Protein AF-B7PRQ4-F1 (afdb_monomer)

Structure (mmCIF, N/CA/C/O backbone):
data_AF-B7PRQ4-F1
#
_entry.id   AF-B7PRQ4-F1
#
loop_
_atom_site.group_PDB
_atom_site.id
_atom_site.type_symbol
_atom_site.label_atom_id
_atom_site.label_alt_id
_atom_site.label_comp_id
_atom_site.label_asym_id
_atom_site.label_entity_id
_atom_site.label_seq_id
_atom_site.pdbx_PDB_ins_code
_atom_site.Cartn_x
_atom_site.Cartn_y
_atom_site.Cartn_z
_atom_site.occupancy
_atom_site.B_iso_or_equiv
_atom_site.auth_seq_id
_atom_site.auth_comp_id
_atom_site.auth_asym_id
_atom_site.auth_atom_id
_atom_site.pdbx_PDB_model_num
ATOM 1 N N . ARG A 1 1 ? -7.315 -16.763 36.469 1.00 52.59 1 ARG A N 1
ATOM 2 C CA . ARG A 1 1 ? -8.317 -15.933 35.752 1.00 52.59 1 ARG A CA 1
ATOM 3 C C . ARG A 1 1 ? -8.966 -15.025 36.787 1.00 52.59 1 ARG A C 1
ATOM 5 O O . ARG A 1 1 ? -9.400 -15.557 37.797 1.00 52.59 1 ARG A O 1
ATOM 12 N N . LYS A 1 2 ? -8.950 -13.700 36.615 1.00 59.62 2 LYS A N 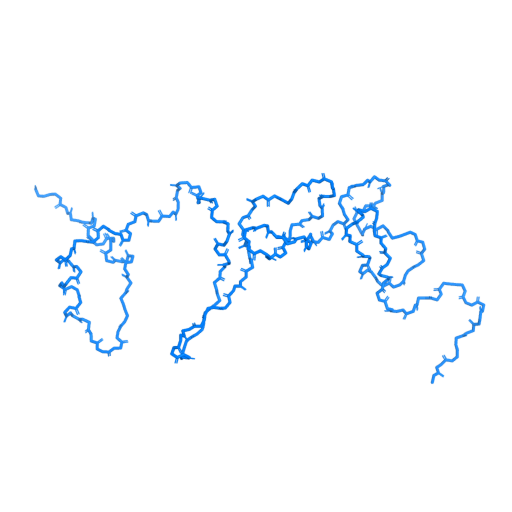1
ATOM 13 C CA . LYS A 1 2 ? -9.621 -12.782 37.551 1.00 59.62 2 LYS A CA 1
ATOM 14 C C . LYS A 1 2 ? -11.077 -12.633 37.098 1.00 59.62 2 LYS A C 1
ATOM 16 O O . LYS A 1 2 ? -11.303 -12.356 35.925 1.00 59.62 2 LYS A O 1
ATOM 21 N N . ALA A 1 3 ? -12.028 -12.918 37.984 1.00 62.91 3 ALA A N 1
ATOM 22 C CA . ALA A 1 3 ? -13.455 -12.815 37.696 1.00 62.91 3 ALA A CA 1
ATOM 23 C C . ALA A 1 3 ? -13.838 -11.334 37.602 1.00 62.91 3 ALA A C 1
ATOM 25 O O . ALA A 1 3 ? -13.663 -10.590 38.566 1.00 62.91 3 ALA A O 1
ATOM 26 N N . VAL A 1 4 ? -14.297 -10.904 36.429 1.00 71.00 4 VAL A N 1
ATOM 27 C CA . VAL A 1 4 ? -14.805 -9.546 36.227 1.00 71.00 4 VAL A CA 1
ATOM 28 C C . VAL A 1 4 ? -16.300 -9.545 36.574 1.00 71.00 4 VAL A C 1
ATOM 30 O O . VAL A 1 4 ? -17.020 -10.396 36.048 1.00 71.00 4 VAL A O 1
ATOM 33 N N . PRO A 1 5 ? -16.780 -8.644 37.450 1.00 72.50 5 PRO A N 1
ATOM 34 C CA . PRO A 1 5 ? -18.193 -8.564 37.812 1.00 72.50 5 PRO A CA 1
ATOM 35 C C . PRO A 1 5 ? -19.084 -8.203 36.615 1.00 72.50 5 PRO A C 1
ATOM 37 O O . PRO A 1 5 ? -18.747 -7.326 35.824 1.00 72.50 5 PRO A O 1
ATOM 40 N N . CYS A 1 6 ? -20.252 -8.841 36.518 1.00 64.94 6 CYS A N 1
ATOM 41 C CA . CYS A 1 6 ? -21.174 -8.730 35.380 1.00 64.94 6 CYS A CA 1
ATOM 42 C C . CYS A 1 6 ? -21.809 -7.337 35.201 1.00 64.94 6 CYS A C 1
ATOM 44 O O . CYS A 1 6 ? -22.332 -7.043 34.135 1.00 64.94 6 CYS A O 1
ATOM 46 N N . PHE A 1 7 ? -21.787 -6.498 36.240 1.00 69.75 7 PHE A N 1
ATOM 47 C CA . PHE A 1 7 ? -22.408 -5.167 36.262 1.00 69.75 7 PHE A CA 1
ATOM 48 C C . PHE A 1 7 ? -21.453 -4.038 35.851 1.00 69.75 7 PHE A C 1
ATOM 50 O O . PHE A 1 7 ? -21.822 -2.868 35.912 1.00 69.75 7 PHE A O 1
ATOM 57 N N . LEU A 1 8 ? -20.208 -4.362 35.484 1.00 67.56 8 LEU A N 1
ATOM 58 C CA . LEU A 1 8 ? -19.237 -3.352 35.087 1.00 67.56 8 LEU A CA 1
ATOM 59 C C . LEU A 1 8 ? -19.540 -2.882 33.658 1.00 67.56 8 LEU A C 1
ATOM 61 O O . LEU A 1 8 ? -19.071 -3.459 32.673 1.00 67.56 8 LEU A O 1
ATOM 65 N N . GLU A 1 9 ? -20.351 -1.834 33.550 1.00 64.94 9 GLU A N 1
ATOM 66 C CA . GLU A 1 9 ? -20.584 -1.147 32.288 1.00 64.94 9 GLU A CA 1
ATOM 67 C C . GLU A 1 9 ? -19.276 -0.499 31.831 1.00 64.94 9 GLU A C 1
ATOM 69 O O . GLU A 1 9 ? -18.655 0.292 32.540 1.00 64.94 9 GLU A O 1
ATOM 74 N N . GLY A 1 10 ? -18.822 -0.883 30.641 1.00 63.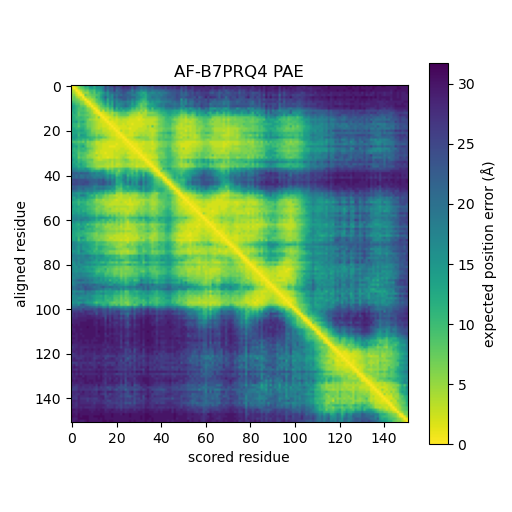03 10 GLY A N 1
ATOM 75 C CA . GLY A 1 10 ? -17.625 -0.309 30.046 1.00 63.03 10 GLY A CA 1
ATOM 76 C C . GLY A 1 10 ? -16.339 -1.118 30.145 1.00 63.03 10 GLY A C 1
ATOM 77 O O . GLY A 1 10 ? -15.244 -0.559 30.080 1.00 63.03 10 GLY A O 1
ATOM 78 N N . LEU A 1 11 ? -16.449 -2.441 30.251 1.00 67.50 11 LEU A N 1
ATOM 79 C CA . LEU A 1 11 ? -15.289 -3.320 30.211 1.00 67.50 11 LEU A CA 1
ATOM 80 C C . LEU A 1 11 ? -14.577 -3.263 28.844 1.00 67.50 11 LEU A C 1
ATOM 82 O O . LEU A 1 11 ? -15.025 -3.847 27.858 1.00 67.50 11 LEU A O 1
ATOM 86 N N . SER A 1 12 ? -13.424 -2.595 28.793 1.00 72.00 12 SER A N 1
ATOM 87 C CA . SER 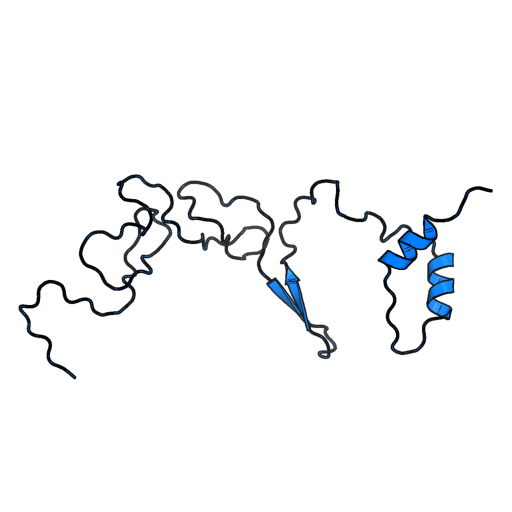A 1 12 ? -12.487 -2.734 27.678 1.00 72.00 12 SER A CA 1
ATOM 88 C C . SER A 1 12 ? -11.782 -4.084 27.785 1.00 72.00 12 SER A C 1
ATOM 90 O O . SER A 1 12 ? -11.142 -4.380 28.792 1.00 72.00 12 SER A O 1
ATOM 92 N N . CYS A 1 13 ? -11.853 -4.904 26.735 1.00 79.81 13 CYS A N 1
ATOM 93 C CA . CYS A 1 13 ? -11.124 -6.172 26.685 1.00 79.81 13 CYS A CA 1
ATOM 94 C C . CYS A 1 13 ? -9.599 -5.991 26.531 1.00 79.81 13 CYS A C 1
ATOM 96 O O . CYS A 1 13 ? -8.875 -6.981 26.475 1.00 79.81 13 CYS A O 1
ATOM 98 N N . GLY A 1 14 ? -9.106 -4.747 26.425 1.00 80.50 14 GLY A N 1
ATOM 99 C CA . GLY A 1 14 ? -7.690 -4.415 26.233 1.00 80.50 14 GLY A CA 1
ATOM 100 C C . GLY A 1 14 ? -7.131 -4.765 24.847 1.00 80.50 14 GLY A C 1
ATOM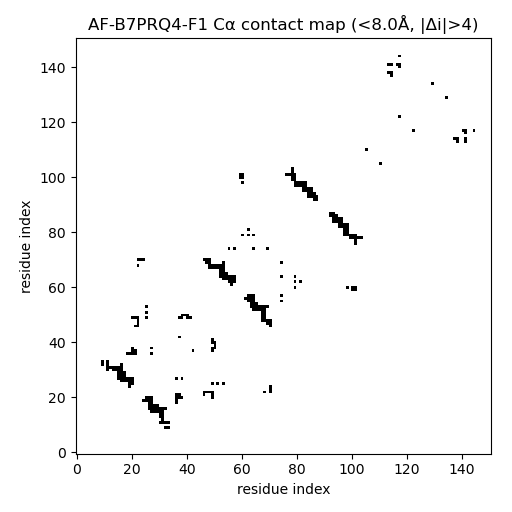 101 O O . GLY A 1 14 ? -6.022 -4.357 24.516 1.00 80.50 14 GLY A O 1
ATOM 102 N N . LEU A 1 15 ? -7.893 -5.485 24.019 1.00 84.75 15 LEU A N 1
ATOM 103 C CA . LEU A 1 15 ? -7.531 -5.834 22.646 1.00 84.75 15 LEU A CA 1
ATOM 104 C C . LEU A 1 15 ? -7.805 -4.669 21.686 1.00 84.75 15 LEU A C 1
ATOM 106 O O . LEU A 1 15 ? -8.554 -3.745 22.002 1.00 84.75 15 LEU A O 1
ATOM 110 N N . SER A 1 16 ? -7.229 -4.727 20.483 1.00 87.25 16 SER A N 1
ATOM 111 C CA . SER A 1 16 ? -7.563 -3.804 19.394 1.00 87.25 16 SER A CA 1
ATOM 112 C C . SER A 1 16 ? -9.045 -3.906 19.029 1.00 87.25 16 SER A C 1
ATOM 114 O O . SER A 1 16 ? -9.566 -5.010 18.879 1.00 87.25 16 SER A O 1
ATOM 116 N N . CYS A 1 17 ? -9.698 -2.771 18.811 1.00 88.19 17 CYS A N 1
ATOM 117 C CA . CYS A 1 17 ? -11.128 -2.691 18.556 1.00 88.19 17 CYS A CA 1
ATOM 118 C C . CYS A 1 17 ? -11.569 -3.375 17.245 1.00 88.19 17 CYS A C 1
ATOM 120 O O . CYS A 1 17 ? -12.608 -4.024 17.216 1.00 88.19 17 CYS A O 1
ATOM 122 N N . GLN A 1 18 ? -10.806 -3.218 16.160 1.00 87.31 18 GLN A N 1
ATOM 123 C CA . GLN A 1 18 ? -11.022 -3.801 14.823 1.00 87.31 18 GLN A CA 1
ATOM 124 C C . GLN A 1 18 ? -12.375 -3.537 14.135 1.00 87.31 18 GLN A C 1
ATOM 126 O O . GLN A 1 18 ? -12.568 -3.991 13.008 1.00 87.31 18 GLN A O 1
ATOM 131 N N . ARG A 1 19 ? -13.283 -2.763 14.742 1.00 87.06 19 ARG A N 1
ATOM 132 C CA . ARG A 1 19 ? -14.523 -2.301 14.098 1.00 87.06 19 ARG A CA 1
ATOM 133 C C . ARG A 1 19 ? -14.217 -1.490 12.837 1.00 87.06 19 ARG A C 1
ATOM 135 O O . ARG A 1 19 ? -13.228 -0.758 12.793 1.00 87.06 19 ARG A O 1
ATOM 142 N N . GLU A 1 20 ? -15.058 -1.618 11.819 1.00 85.19 20 GLU A N 1
ATOM 143 C CA . GLU A 1 20 ? -14.903 -0.884 10.561 1.00 85.19 20 GLU A CA 1
ATOM 144 C C . GLU A 1 20 ? -15.066 0.622 10.787 1.00 85.19 20 GLU A C 1
ATOM 146 O O . GLU A 1 20 ? -15.980 1.078 11.475 1.00 85.19 20 GLU A O 1
ATOM 151 N N . LEU A 1 21 ? -14.134 1.401 10.239 1.00 85.06 21 LEU A N 1
ATOM 152 C CA . LEU A 1 21 ? -14.166 2.858 10.313 1.00 85.06 21 LEU A CA 1
ATOM 153 C C . LEU A 1 21 ? -15.116 3.424 9.248 1.00 85.06 21 LEU A C 1
ATOM 155 O O . LEU A 1 21 ? -15.278 2.813 8.190 1.00 85.06 21 LEU A O 1
ATOM 159 N N . PRO A 1 22 ? -15.650 4.645 9.440 1.00 79.81 22 PRO A N 1
ATOM 160 C CA . PRO A 1 22 ? -16.578 5.278 8.491 1.00 79.81 22 PRO A CA 1
ATOM 161 C C . PRO A 1 22 ? -15.998 5.499 7.081 1.00 79.81 22 PRO A C 1
ATOM 163 O O . PRO A 1 22 ? -16.737 5.782 6.142 1.00 79.81 22 PRO A O 1
ATOM 166 N N . CYS A 1 23 ? -14.681 5.351 6.905 1.00 79.50 23 CYS A N 1
ATOM 167 C CA . CYS A 1 23 ? -14.026 5.365 5.598 1.00 79.50 23 CYS A CA 1
ATOM 168 C C . CYS A 1 23 ? -14.284 4.109 4.738 1.00 79.50 23 CYS A C 1
ATOM 170 O O . CYS A 1 23 ? -13.965 4.130 3.552 1.00 79.50 23 CYS A O 1
ATOM 172 N N . GLY A 1 24 ? -14.803 3.014 5.313 1.00 80.25 24 GLY A N 1
ATOM 173 C CA . GLY A 1 24 ? -15.137 1.766 4.607 1.00 80.25 24 GLY A CA 1
ATOM 174 C C . GLY A 1 24 ? -13.947 0.922 4.128 1.00 80.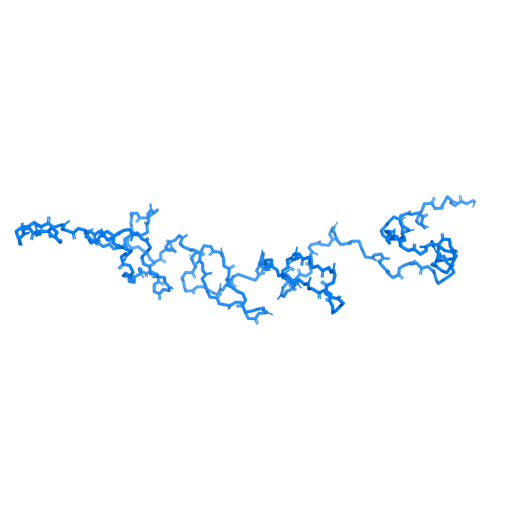25 24 GLY A C 1
ATOM 175 O O . GLY A 1 24 ? -14.153 -0.131 3.539 1.00 80.25 24 GLY A O 1
ATOM 176 N N . GLN A 1 25 ? -12.707 1.367 4.360 1.00 81.56 25 GLN A N 1
ATOM 177 C CA . GLN A 1 25 ? -11.485 0.683 3.900 1.00 81.56 25 GLN A CA 1
ATOM 178 C C . GLN A 1 25 ? -10.519 0.313 5.034 1.00 81.56 25 GLN A C 1
ATOM 180 O O . GLN A 1 25 ? -9.570 -0.436 4.820 1.00 81.56 25 GLN A O 1
ATOM 185 N N . HIS A 1 26 ? -10.745 0.823 6.247 1.00 86.38 26 HIS A N 1
ATOM 186 C CA . HIS A 1 26 ? -9.854 0.615 7.386 1.00 86.38 26 HIS A CA 1
ATOM 187 C C . HIS A 1 26 ? -10.616 0.138 8.619 1.00 86.38 26 HIS A C 1
ATOM 189 O O . HIS A 1 26 ? -11.799 0.425 8.804 1.00 86.38 26 HIS A O 1
ATOM 195 N N . ARG A 1 27 ? -9.895 -0.559 9.497 1.00 88.88 27 ARG A N 1
ATOM 196 C CA . ARG A 1 27 ? -10.393 -1.052 10.784 1.00 88.88 27 ARG A CA 1
ATOM 197 C C . ARG A 1 27 ? -9.808 -0.243 11.930 1.00 88.88 27 ARG A C 1
ATOM 199 O O . ARG A 1 27 ? -8.666 0.204 11.861 1.00 88.88 27 ARG A O 1
ATOM 206 N N . CYS A 1 28 ? -10.570 -0.059 12.998 1.00 86.56 28 CYS A N 1
ATOM 207 C CA . CYS A 1 28 ? -10.138 0.671 14.179 1.00 86.56 28 CYS A CA 1
ATOM 208 C C . CYS A 1 28 ? -8.949 -0.034 14.852 1.00 86.56 28 CYS A C 1
ATOM 210 O O . CYS A 1 28 ? -9.065 -1.173 15.302 1.00 86.56 28 CYS A O 1
ATOM 212 N N . GLN A 1 29 ? -7.808 0.654 14.934 1.00 87.38 29 GLN A N 1
ATOM 213 C CA . GLN A 1 29 ? -6.593 0.159 15.597 1.00 87.38 29 GLN A CA 1
ATOM 214 C C . GLN A 1 29 ? -6.476 0.631 17.057 1.00 87.38 29 GLN A C 1
ATOM 216 O O . GLN A 1 29 ? -5.497 0.314 17.725 1.00 87.38 29 GLN A O 1
ATOM 221 N N . GLN A 1 30 ? -7.455 1.395 17.560 1.00 84.69 30 GLN A N 1
ATOM 222 C CA . GLN A 1 30 ? -7.497 1.808 18.965 1.00 84.69 30 GLN A CA 1
ATOM 223 C C . GLN A 1 30 ? -7.745 0.599 19.873 1.00 84.69 30 GLN A C 1
ATOM 225 O O . GLN A 1 30 ? -8.288 -0.422 19.436 1.00 84.69 30 GLN A O 1
ATOM 230 N N . THR A 1 31 ? -7.384 0.725 21.148 1.00 84.88 31 THR A N 1
ATOM 231 C CA . THR A 1 31 ? -7.817 -0.218 22.183 1.00 84.88 31 THR A CA 1
ATOM 232 C C . THR A 1 31 ? -9.340 -0.273 22.242 1.00 84.88 31 THR A C 1
ATOM 234 O O . THR A 1 31 ? -10.031 0.676 21.868 1.00 84.88 31 THR A O 1
ATOM 237 N N . CYS A 1 32 ? -9.881 -1.414 22.668 1.00 85.69 32 CYS A N 1
ATOM 238 C CA . CYS A 1 32 ? -11.315 -1.603 22.811 1.00 85.69 32 CYS A CA 1
ATOM 239 C C . CYS A 1 32 ? -11.899 -0.448 23.627 1.00 85.69 32 CYS A C 1
ATOM 241 O O . CYS A 1 32 ? -11.469 -0.182 24.749 1.00 85.69 32 CYS A O 1
ATOM 243 N N . HIS A 1 33 ? -12.859 0.248 23.040 1.00 83.12 33 HIS A N 1
ATOM 244 C CA . HIS A 1 33 ? -13.418 1.465 23.594 1.00 83.12 33 HIS A CA 1
ATOM 245 C C . HIS A 1 33 ? -14.929 1.450 23.417 1.00 83.12 33 HIS A C 1
ATOM 247 O O . HIS A 1 33 ? -15.472 0.799 22.519 1.00 83.12 33 HIS A O 1
ATOM 253 N N . LEU A 1 34 ? -15.603 2.199 24.275 1.00 78.06 34 LEU A N 1
ATOM 254 C CA . LEU A 1 34 ? -17.038 2.416 24.195 1.00 78.06 34 LEU A CA 1
ATOM 255 C C . LEU A 1 34 ? -17.312 3.586 23.250 1.00 78.06 34 LEU A C 1
ATOM 257 O O . LEU A 1 34 ? -16.453 4.444 23.045 1.00 78.06 34 LEU A O 1
ATOM 261 N N . GLY A 1 35 ? -18.494 3.602 22.643 1.00 79.06 35 GLY A N 1
ATOM 262 C CA . GLY A 1 35 ? -18.861 4.617 21.656 1.00 79.06 35 GLY A CA 1
ATOM 263 C C . GLY A 1 35 ? -18.381 4.315 20.226 1.00 79.06 35 GLY A C 1
ATOM 264 O O . GLY A 1 35 ? -17.816 3.242 19.963 1.00 79.06 35 GLY A O 1
ATOM 265 N N . PRO A 1 36 ? -18.672 5.224 19.277 1.00 79.00 36 PRO A N 1
ATOM 266 C CA . PRO A 1 36 ? -18.354 5.061 17.861 1.00 79.00 36 PRO A CA 1
ATOM 267 C C . PRO A 1 36 ? -16.846 5.132 17.606 1.00 79.00 36 PRO A C 1
ATOM 269 O O . PRO A 1 36 ? -16.131 5.891 18.255 1.00 79.00 36 PRO A O 1
ATOM 272 N N . CYS A 1 37 ? -16.351 4.350 16.641 1.00 80.69 37 CYS A N 1
ATOM 273 C CA . CYS A 1 37 ? -14.965 4.444 16.181 1.00 80.69 37 CYS A CA 1
ATOM 274 C C . CYS A 1 37 ? -14.775 5.711 15.349 1.00 80.69 37 CYS A C 1
ATOM 276 O O . CYS A 1 37 ? -14.921 5.687 14.126 1.00 80.69 37 CYS A O 1
ATOM 278 N N . THR A 1 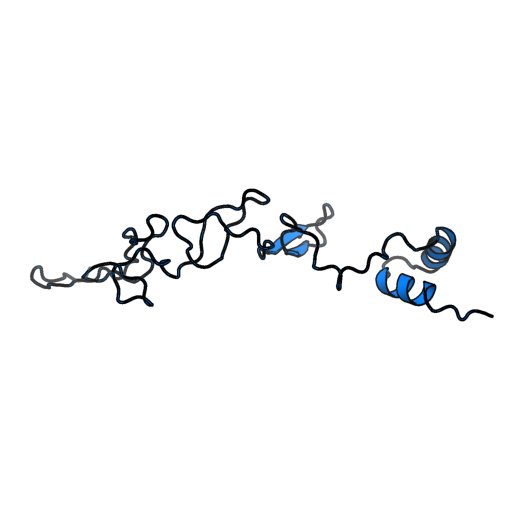38 ? -14.451 6.815 16.009 1.00 70.81 38 THR A N 1
ATOM 279 C CA . THR A 1 38 ? -13.953 8.013 15.340 1.00 70.81 38 THR A CA 1
ATOM 280 C C . THR A 1 38 ? -12.438 7.887 15.161 1.00 70.81 38 THR A C 1
ATOM 282 O O . THR A 1 38 ? -11.742 7.347 16.027 1.00 70.81 38 THR A O 1
ATOM 285 N N . PRO A 1 39 ? -11.878 8.310 14.019 1.00 66.38 39 PRO A N 1
ATOM 286 C CA . PRO A 1 39 ? -10.434 8.450 13.917 1.00 66.38 39 PRO A CA 1
ATOM 287 C C . PRO A 1 39 ? -9.984 9.512 14.929 1.00 66.38 39 PRO A C 1
ATOM 289 O O . PRO A 1 39 ? -10.636 10.543 15.064 1.00 66.38 39 PRO A O 1
ATOM 292 N N . ALA A 1 40 ? -8.855 9.287 15.608 1.00 56.38 40 ALA A N 1
ATOM 293 C CA . ALA A 1 40 ? -8.349 10.132 16.701 1.00 56.38 40 ALA A CA 1
ATOM 294 C C . ALA A 1 40 ? -8.100 11.618 16.336 1.00 56.38 40 ALA A C 1
ATOM 296 O O . ALA A 1 40 ? -7.686 12.397 17.186 1.00 56.38 40 ALA A O 1
ATOM 297 N N . GLN A 1 41 ? -8.331 12.017 15.080 1.00 52.59 41 GLN A N 1
ATOM 298 C CA . GLN A 1 41 ? -8.182 13.384 14.580 1.00 52.59 41 GLN A CA 1
ATOM 299 C C . GLN A 1 41 ? -9.481 14.007 14.032 1.00 52.59 41 GLN A C 1
ATOM 301 O O . GLN A 1 41 ? -9.402 15.089 13.454 1.00 52.59 41 GLN A O 1
ATOM 306 N N . GLN A 1 42 ? -10.660 13.376 14.149 1.00 50.78 42 GLN A N 1
ATOM 307 C CA . GLN A 1 42 ? -11.907 13.987 13.655 1.00 50.78 42 GLN A CA 1
ATOM 308 C C . GLN A 1 42 ? -13.083 13.803 14.615 1.00 50.78 42 GLN A C 1
ATOM 310 O O . GLN A 1 42 ? -13.682 12.732 14.712 1.00 50.78 42 GLN A O 1
ATOM 315 N N . GLU A 1 43 ? -13.454 14.910 15.253 1.00 46.16 43 GLU A N 1
ATOM 316 C CA . GLU A 1 43 ? -14.794 15.151 15.777 1.00 46.16 43 GLU A CA 1
ATOM 317 C C . GLU A 1 43 ? -15.645 15.726 14.635 1.00 46.16 43 GLU A C 1
ATOM 319 O O . GLU A 1 43 ? -15.607 16.921 14.360 1.00 46.16 43 GLU A O 1
ATOM 324 N N . GLY A 1 44 ? -16.342 14.880 13.878 1.00 44.28 44 GLY A N 1
ATOM 325 C CA . GLY A 1 44 ? -17.214 15.359 12.799 1.00 44.28 44 GLY A CA 1
ATOM 326 C C . GLY A 1 44 ? -17.541 14.276 11.783 1.00 44.28 44 GLY A C 1
ATOM 327 O O . GLY A 1 44 ? -16.658 13.791 11.081 1.00 44.28 44 GLY A O 1
ATOM 328 N N . GLY A 1 45 ? -18.814 13.881 11.726 1.00 47.31 45 GLY A N 1
ATOM 329 C CA . GLY A 1 45 ? -19.358 12.739 10.984 1.00 47.31 45 GLY A CA 1
ATOM 330 C C . GLY A 1 45 ? -19.373 12.846 9.454 1.00 47.31 45 GLY A C 1
ATOM 331 O O . GLY A 1 45 ? -20.349 12.442 8.828 1.00 47.31 45 GLY A O 1
ATOM 332 N N . GLU A 1 46 ? -18.303 13.331 8.833 1.00 53.50 46 GLU A N 1
ATOM 333 C CA . GLU A 1 46 ? -18.124 13.298 7.380 1.00 53.50 46 GLU A CA 1
ATOM 334 C C . GLU A 1 46 ? -17.098 12.231 6.987 1.00 53.50 46 GLU A C 1
ATOM 336 O O . GLU A 1 46 ? -16.183 11.918 7.744 1.00 53.50 46 GLU A O 1
ATOM 341 N N . ARG A 1 47 ? -17.228 11.663 5.779 1.00 57.97 47 ARG A N 1
ATOM 342 C CA . ARG A 1 47 ? -16.336 10.619 5.225 1.00 57.97 47 ARG A CA 1
ATOM 343 C C . ARG A 1 47 ? -14.919 11.133 4.910 1.00 57.97 47 ARG A C 1
ATOM 345 O O . ARG A 1 47 ? -14.323 10.740 3.910 1.00 57.97 47 ARG A O 1
ATOM 352 N N . LYS A 1 48 ? -14.374 12.046 5.709 1.00 62.50 48 LYS A N 1
ATOM 353 C CA . LYS A 1 48 ? -12.972 12.440 5.624 1.00 62.50 48 LYS A CA 1
ATOM 354 C C . LYS A 1 48 ? -12.117 11.258 6.086 1.00 62.50 48 LYS A C 1
ATOM 356 O O . LYS A 1 48 ? -12.525 10.446 6.913 1.00 62.50 48 LYS A O 1
ATOM 361 N N . GLY A 1 49 ? -10.949 11.104 5.470 1.00 70.50 49 GLY A N 1
ATOM 362 C CA . GLY A 1 49 ? -10.062 9.967 5.704 1.00 70.50 49 GLY A CA 1
ATOM 363 C C . GLY A 1 49 ? -9.823 9.694 7.183 1.00 70.50 49 GLY A C 1
ATOM 364 O O . GLY A 1 49 ? -9.658 10.619 7.973 1.00 70.50 49 GLY A O 1
ATOM 365 N N . CYS A 1 50 ? -9.754 8.418 7.561 1.00 80.44 50 CYS A N 1
ATOM 366 C CA . CYS A 1 50 ? -9.623 8.013 8.959 1.00 80.44 50 CYS A CA 1
ATOM 367 C C . CYS A 1 50 ? -8.210 8.218 9.549 1.00 80.44 50 CYS A C 1
ATOM 369 O O . CYS A 1 50 ? -7.880 7.618 10.571 1.00 80.44 50 CYS A O 1
ATOM 371 N N . GLY A 1 51 ? -7.340 8.971 8.868 1.00 77.94 51 GLY A N 1
ATOM 372 C CA . GLY A 1 51 ? -5.943 9.215 9.250 1.00 77.94 51 GLY A CA 1
ATOM 373 C C . GLY A 1 51 ? -5.002 8.008 9.130 1.00 77.94 51 GLY A C 1
ATOM 374 O O . GLY A 1 51 ? -3.788 8.182 9.150 1.00 77.94 51 GLY A O 1
ATOM 375 N N . GLN A 1 52 ? -5.526 6.788 8.966 1.00 85.38 52 GLN A N 1
ATOM 376 C CA . GLN A 1 52 ? -4.701 5.594 8.759 1.00 85.38 52 GLN A CA 1
ATOM 377 C C . GLN A 1 52 ? -4.035 5.607 7.386 1.00 85.38 52 GLN A C 1
ATOM 379 O O . GLN A 1 52 ? -4.547 6.206 6.439 1.00 85.38 52 GLN A O 1
ATOM 384 N N . ARG A 1 53 ? -2.896 4.917 7.282 1.00 88.25 53 ARG A N 1
ATOM 385 C CA . ARG A 1 53 ? -2.203 4.720 6.010 1.00 88.25 53 ARG A CA 1
ATOM 386 C C . ARG A 1 53 ? -2.993 3.752 5.137 1.00 88.25 53 ARG A C 1
ATOM 388 O O . ARG A 1 53 ? -3.298 2.646 5.572 1.00 88.25 53 ARG A O 1
ATOM 395 N N . CYS A 1 54 ? -3.255 4.166 3.906 1.00 88.75 54 CYS A N 1
ATOM 396 C CA . CYS A 1 54 ? -3.904 3.370 2.884 1.00 88.75 54 CYS A CA 1
ATOM 397 C C . CYS A 1 54 ? -3.096 2.095 2.605 1.00 88.75 54 CYS A C 1
ATOM 399 O O . CYS A 1 54 ? -1.920 2.156 2.230 1.00 88.75 54 CYS A O 1
ATOM 401 N N . THR A 1 55 ? -3.731 0.940 2.790 1.00 87.69 55 THR A N 1
ATOM 402 C CA . THR A 1 55 ? -3.142 -0.389 2.559 1.00 87.69 55 THR A CA 1
ATOM 403 C C . THR A 1 55 ? -3.448 -0.947 1.172 1.00 87.69 55 THR A C 1
ATOM 405 O O . THR A 1 55 ? -2.992 -2.042 0.849 1.00 87.69 55 THR A O 1
ATOM 408 N N . THR A 1 56 ? -4.176 -0.200 0.337 1.00 87.50 56 THR A N 1
ATOM 409 C CA . THR A 1 56 ? -4.491 -0.595 -1.038 1.00 87.50 56 THR A CA 1
ATOM 410 C C . THR A 1 56 ? -3.199 -0.841 -1.826 1.00 87.50 56 THR A C 1
ATOM 412 O O . THR A 1 56 ? -2.315 0.029 -1.823 1.00 87.50 56 THR A O 1
ATOM 415 N N . PRO A 1 57 ? -3.059 -2.005 -2.485 1.00 87.38 57 PRO A N 1
ATOM 416 C CA . PRO A 1 57 ? -1.877 -2.324 -3.271 1.00 87.38 57 PRO A CA 1
ATOM 417 C C . PRO A 1 57 ? -1.816 -1.440 -4.520 1.00 87.38 57 PRO A C 1
ATOM 419 O O . PRO A 1 57 ? -2.796 -1.285 -5.248 1.00 87.38 57 PRO A O 1
ATOM 422 N N . ARG A 1 58 ? -0.648 -0.852 -4.781 1.00 86.12 58 ARG A N 1
ATOM 423 C CA . ARG A 1 58 ? -0.393 -0.056 -5.988 1.00 86.12 58 ARG A CA 1
ATOM 424 C C . ARG A 1 58 ? -0.388 -0.963 -7.216 1.00 86.12 58 ARG A C 1
ATOM 426 O O . ARG A 1 58 ? 0.282 -1.991 -7.205 1.00 86.12 58 ARG A O 1
ATOM 433 N N . ALA A 1 59 ? -1.028 -0.540 -8.304 1.00 80.75 59 ALA A N 1
ATOM 434 C CA . ALA A 1 59 ? -1.058 -1.315 -9.547 1.00 80.75 59 ALA A CA 1
ATOM 435 C C . ALA A 1 59 ? 0.343 -1.574 -10.147 1.00 80.75 59 ALA A C 1
ATOM 437 O O . ALA A 1 59 ? 0.559 -2.618 -10.748 1.00 80.75 59 ALA A O 1
ATOM 438 N N . GLY A 1 60 ? 1.303 -0.656 -9.956 1.00 78.94 60 GLY A N 1
ATOM 439 C CA . GLY A 1 60 ? 2.648 -0.772 -10.540 1.00 78.94 60 GLY A CA 1
ATOM 440 C C . GLY A 1 60 ? 3.614 -1.715 -9.811 1.00 78.94 60 GLY A C 1
ATOM 441 O O . GLY A 1 60 ? 4.501 -2.281 -10.438 1.00 78.94 60 GLY A O 1
ATOM 442 N N . CYS A 1 61 ? 3.469 -1.899 -8.494 1.00 84.44 61 CYS A N 1
ATOM 443 C CA . CYS A 1 61 ? 4.421 -2.688 -7.696 1.00 84.44 61 CYS A CA 1
ATOM 444 C C . CYS A 1 61 ? 3.794 -3.608 -6.646 1.00 84.44 61 CYS A C 1
ATOM 446 O O . CYS A 1 61 ? 4.520 -4.296 -5.936 1.00 84.44 61 CYS A O 1
ATOM 448 N N . GLY A 1 62 ? 2.471 -3.589 -6.480 1.00 86.00 62 GLY A N 1
ATOM 449 C CA . GLY A 1 62 ? 1.762 -4.379 -5.471 1.00 86.00 62 GLY A CA 1
ATOM 450 C C . GLY A 1 62 ? 1.994 -3.939 -4.020 1.00 86.00 62 GLY A C 1
ATOM 451 O O . GLY A 1 62 ? 1.338 -4.455 -3.120 1.00 86.00 62 GLY A O 1
ATOM 452 N N . HIS A 1 63 ? 2.882 -2.974 -3.760 1.00 87.69 63 HIS A N 1
ATOM 453 C CA . HIS A 1 63 ? 3.133 -2.474 -2.410 1.00 87.69 63 HIS A CA 1
ATOM 454 C C . HIS A 1 63 ? 1.974 -1.616 -1.885 1.00 87.69 63 HIS A C 1
ATOM 456 O O . HIS A 1 63 ? 1.316 -0.929 -2.676 1.00 87.69 63 HIS A O 1
ATOM 462 N N . PRO A 1 64 ? 1.749 -1.591 -0.557 1.00 88.56 64 PRO A N 1
ATOM 463 C CA . PRO A 1 64 ? 0.727 -0.741 0.043 1.00 88.56 64 PRO A CA 1
ATOM 464 C C . PRO A 1 64 ? 0.994 0.737 -0.269 1.00 88.56 64 PRO A C 1
ATOM 466 O O . PRO A 1 64 ? 2.142 1.190 -0.283 1.00 88.56 64 PRO A O 1
ATOM 469 N N . CYS A 1 65 ? -0.074 1.500 -0.512 1.00 86.75 65 CYS A N 1
ATOM 470 C CA . CYS A 1 65 ? 0.014 2.916 -0.858 1.00 86.75 65 CYS A CA 1
ATOM 471 C C . CYS A 1 65 ? 0.795 3.734 0.189 1.00 86.75 65 CYS A C 1
ATOM 473 O O . CYS A 1 65 ? 1.724 4.460 -0.169 1.00 86.75 65 CYS A O 1
ATOM 475 N N . GLY A 1 66 ? 0.460 3.592 1.473 1.00 85.75 66 GLY A N 1
ATOM 476 C CA . GLY A 1 66 ? 1.163 4.243 2.585 1.00 85.75 66 GLY A CA 1
ATOM 477 C C 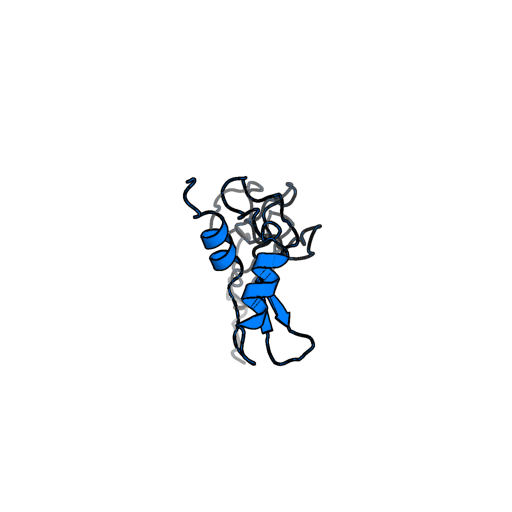. GLY A 1 66 ? 0.803 5.716 2.830 1.00 85.75 66 GLY A C 1
ATOM 478 O O . GLY A 1 66 ? 1.238 6.265 3.848 1.00 85.75 66 GLY A O 1
ATOM 479 N N . GLU A 1 67 ? 0.010 6.324 1.942 1.00 85.69 67 GLU A N 1
ATOM 480 C CA . GLU A 1 67 ? -0.545 7.683 2.051 1.00 85.69 67 GLU A CA 1
ATOM 481 C C . GLU A 1 67 ? -1.733 7.737 3.024 1.00 85.69 67 GLU A C 1
ATOM 483 O O . GLU A 1 67 ? -2.337 6.696 3.296 1.00 85.69 67 GLU A O 1
ATOM 488 N N . PRO A 1 68 ? -2.095 8.913 3.575 1.00 86.44 68 PRO A N 1
ATOM 489 C CA . PRO A 1 68 ? -3.272 9.037 4.429 1.00 86.44 68 PRO A CA 1
ATOM 490 C C . PRO A 1 68 ? -4.537 8.561 3.709 1.00 86.44 68 PRO A C 1
ATOM 492 O O . PRO A 1 68 ? -4.692 8.744 2.503 1.00 86.44 68 PRO A O 1
ATOM 495 N N . CYS A 1 69 ? -5.448 7.950 4.466 1.00 87.25 69 CYS A N 1
ATOM 496 C CA . CYS A 1 69 ? -6.711 7.422 3.967 1.00 87.25 69 CYS A CA 1
ATOM 497 C C . CYS A 1 69 ? -7.420 8.447 3.068 1.00 87.25 69 CYS A C 1
ATOM 499 O O . CYS A 1 69 ? -7.734 9.556 3.495 1.00 87.25 69 CYS A O 1
ATOM 501 N N . HIS A 1 70 ? -7.685 8.049 1.827 1.00 84.62 70 HIS A N 1
ATOM 502 C CA . HIS A 1 70 ? -8.300 8.878 0.794 1.00 84.62 70 HIS A CA 1
ATOM 503 C C . HIS A 1 70 ? -9.580 8.188 0.277 1.00 84.62 70 HIS A C 1
ATOM 505 O O . HIS A 1 70 ? -9.633 7.700 -0.854 1.00 84.62 70 HIS A O 1
ATOM 511 N N . PRO A 1 71 ? -10.623 8.078 1.121 1.00 81.38 71 PRO A N 1
ATOM 512 C CA . PRO A 1 71 ? -11.806 7.288 0.802 1.00 81.38 71 PRO A CA 1
ATOM 513 C C . PRO A 1 71 ? -12.498 7.836 -0.452 1.00 81.38 71 PRO A C 1
ATOM 515 O O . PRO A 1 71 ? -12.727 9.038 -0.576 1.00 81.38 71 PRO A O 1
ATOM 518 N N . GLY A 1 72 ? -12.818 6.948 -1.394 1.00 78.19 72 GLY A N 1
ATOM 519 C CA . GLY A 1 72 ? -13.497 7.299 -2.646 1.00 78.19 72 GLY A CA 1
ATOM 520 C C . GLY A 1 72 ? -12.621 7.952 -3.724 1.00 78.19 72 GLY A C 1
ATOM 521 O O . GLY A 1 72 ? -13.136 8.230 -4.802 1.00 78.19 72 GLY A O 1
ATOM 522 N N . ARG A 1 73 ? -11.322 8.178 -3.479 1.00 80.50 73 ARG A N 1
ATOM 523 C CA . ARG A 1 73 ? -10.358 8.581 -4.517 1.00 80.50 73 ARG A CA 1
ATOM 524 C C . ARG A 1 73 ? -9.378 7.451 -4.809 1.00 80.50 73 ARG A C 1
ATOM 526 O O . ARG A 1 73 ? -9.045 6.668 -3.918 1.00 80.50 73 ARG A O 1
ATOM 533 N N . GLU A 1 74 ? -8.915 7.386 -6.052 1.00 83.12 74 GLU A N 1
ATOM 534 C CA . GLU A 1 74 ? -7.821 6.502 -6.447 1.00 83.12 74 GLU A CA 1
ATOM 535 C C . GLU A 1 74 ? -6.537 6.818 -5.665 1.00 83.12 74 GLU A C 1
ATOM 537 O O . GLU A 1 74 ? -6.327 7.945 -5.205 1.00 83.12 74 GLU A O 1
ATOM 542 N N . CYS A 1 75 ? -5.689 5.804 -5.475 1.00 86.06 75 CYS A N 1
ATOM 543 C CA . CYS A 1 75 ? -4.397 6.003 -4.829 1.00 86.06 75 CYS A CA 1
ATOM 544 C C . CYS A 1 75 ? -3.551 6.978 -5.654 1.00 86.06 75 CYS A C 1
ATOM 546 O O . CYS A 1 75 ? -3.385 6.752 -6.853 1.00 86.06 75 CYS A O 1
ATOM 548 N N . PRO A 1 76 ? -2.962 8.016 -5.033 1.00 82.12 76 PRO A N 1
ATOM 549 C CA . PRO A 1 76 ? -2.121 8.948 -5.759 1.00 82.12 76 PRO A CA 1
ATOM 550 C C . PRO A 1 76 ? -0.924 8.203 -6.350 1.00 82.12 76 PRO A C 1
ATOM 552 O O . PRO A 1 76 ? -0.304 7.352 -5.697 1.00 82.12 76 PRO A O 1
ATOM 555 N N . ALA A 1 77 ? -0.579 8.558 -7.582 1.00 73.81 77 ALA A N 1
ATOM 556 C CA . ALA A 1 77 ? 0.531 7.978 -8.319 1.00 73.81 77 ALA A CA 1
ATOM 557 C C . ALA A 1 77 ? 1.875 8.552 -7.824 1.00 73.81 77 ALA A C 1
ATOM 559 O O . ALA A 1 77 ? 2.632 9.191 -8.541 1.00 73.81 77 ALA A O 1
ATOM 560 N N . THR A 1 78 ? 2.137 8.411 -6.527 1.00 75.56 78 THR A N 1
ATOM 561 C CA . THR A 1 78 ? 3.400 8.784 -5.886 1.00 75.56 78 THR A CA 1
ATOM 562 C C . THR A 1 78 ? 4.426 7.662 -6.025 1.00 75.56 78 THR A C 1
ATOM 564 O O . THR A 1 78 ? 4.062 6.486 -6.116 1.00 75.56 78 THR A O 1
ATOM 567 N N . SER A 1 79 ? 5.717 8.003 -6.019 1.00 77.19 79 SER A N 1
ATOM 568 C CA . SER A 1 79 ? 6.786 7.003 -6.030 1.00 77.19 79 SER A CA 1
ATOM 569 C C . SER A 1 79 ? 6.678 6.077 -4.815 1.00 77.19 79 SER A C 1
ATOM 571 O O . SER A 1 79 ? 6.348 6.488 -3.696 1.00 77.19 79 SER A O 1
ATOM 573 N N . CYS A 1 80 ? 6.916 4.786 -5.038 1.00 85.12 80 CYS A N 1
ATOM 574 C CA . CYS A 1 80 ? 6.831 3.801 -3.973 1.00 85.12 80 CYS A CA 1
ATOM 575 C C . CYS A 1 80 ? 8.021 3.961 -3.014 1.00 85.12 80 CYS A C 1
ATOM 577 O O . CYS A 1 80 ? 9.168 3.756 -3.395 1.00 85.12 80 CYS A O 1
ATOM 579 N N . LYS A 1 81 ? 7.746 4.295 -1.748 1.00 80.06 81 LYS A N 1
ATOM 580 C CA . LYS A 1 81 ? 8.774 4.458 -0.699 1.00 80.06 81 LYS A CA 1
ATOM 581 C C . LYS A 1 81 ? 9.137 3.149 0.014 1.00 80.06 81 LYS A C 1
ATOM 583 O O . LYS A 1 81 ? 9.897 3.166 0.978 1.00 80.06 81 LYS A O 1
ATOM 588 N N . THR A 1 82 ? 8.577 2.022 -0.420 1.00 83.88 82 THR A N 1
ATOM 589 C CA . THR A 1 82 ? 8.863 0.713 0.176 1.00 83.88 82 THR A CA 1
ATOM 590 C C . THR A 1 82 ? 10.282 0.291 -0.175 1.00 83.88 82 THR A C 1
ATOM 592 O O . THR A 1 82 ? 10.642 0.279 -1.348 1.00 83.88 82 THR A O 1
ATOM 595 N N . LEU A 1 83 ? 11.078 -0.062 0.833 1.00 87.50 83 LEU A N 1
ATOM 596 C CA . LEU A 1 83 ? 12.426 -0.588 0.640 1.00 87.50 83 LEU A CA 1
ATOM 597 C C . LEU A 1 83 ? 12.352 -2.083 0.318 1.00 87.50 83 LEU A C 1
ATOM 599 O O . LEU A 1 83 ? 11.802 -2.859 1.099 1.00 87.50 83 LEU A O 1
ATOM 603 N N . VAL A 1 84 ? 12.924 -2.472 -0.814 1.00 87.69 84 VAL A N 1
ATOM 604 C CA . VAL A 1 84 ? 13.101 -3.857 -1.242 1.00 87.69 84 VAL A CA 1
ATOM 605 C C . VAL A 1 84 ? 14.554 -4.269 -1.030 1.00 87.69 84 VAL A C 1
ATOM 607 O O . VAL A 1 84 ? 15.480 -3.516 -1.329 1.00 87.69 84 VAL A O 1
ATOM 610 N N . SER A 1 85 ? 14.757 -5.462 -0.480 1.00 88.38 85 SER A N 1
ATOM 611 C CA . SER A 1 85 ? 16.091 -6.045 -0.342 1.00 88.38 85 SER A CA 1
ATOM 612 C C . SER A 1 85 ? 16.449 -6.756 -1.638 1.00 88.38 85 SER A C 1
ATOM 614 O O . SER A 1 85 ? 15.780 -7.718 -2.011 1.00 88.38 85 SER A O 1
ATOM 616 N N . ILE A 1 86 ? 17.497 -6.298 -2.308 1.00 85.88 86 ILE A N 1
ATOM 617 C CA . ILE A 1 86 ? 18.065 -6.960 -3.478 1.00 85.88 86 ILE A CA 1
ATOM 618 C C . ILE A 1 86 ? 19.317 -7.699 -3.037 1.00 85.88 86 ILE A C 1
ATOM 620 O O . ILE A 1 86 ? 20.233 -7.108 -2.464 1.00 85.88 86 ILE A O 1
ATOM 624 N N . SER A 1 87 ? 19.343 -8.997 -3.300 1.00 86.69 87 SER A N 1
ATOM 625 C CA . SER A 1 87 ? 20.469 -9.869 -2.990 1.00 86.69 87 SER A CA 1
ATOM 626 C C . SER A 1 87 ? 21.184 -10.245 -4.278 1.00 86.69 87 SER A C 1
ATOM 628 O O . SER A 1 87 ? 20.547 -10.517 -5.294 1.00 86.69 87 SER A O 1
ATOM 630 N N . CYS A 1 88 ? 22.515 -10.251 -4.243 1.00 84.12 88 CYS A N 1
ATOM 631 C CA . CYS A 1 88 ? 23.294 -10.841 -5.326 1.00 84.12 88 CYS A CA 1
ATOM 632 C C . CYS A 1 88 ? 23.035 -12.341 -5.365 1.00 84.12 88 CYS A C 1
ATOM 634 O O . CYS A 1 88 ? 22.996 -12.983 -4.317 1.00 84.12 88 CYS A O 1
ATOM 636 N N . ASP A 1 89 ? 22.967 -12.895 -6.568 1.00 84.81 89 ASP A N 1
ATOM 637 C CA . ASP A 1 89 ? 22.901 -14.341 -6.789 1.00 84.81 89 ASP A CA 1
ATOM 638 C C . ASP A 1 89 ? 24.080 -15.082 -6.122 1.00 84.81 89 ASP A C 1
ATOM 640 O O . ASP A 1 89 ? 23.936 -16.162 -5.564 1.00 84.81 89 ASP A O 1
ATOM 644 N N . CYS A 1 90 ? 25.231 -14.408 -6.033 1.00 84.62 90 CYS A N 1
ATOM 645 C CA . CYS A 1 90 ? 26.419 -14.856 -5.313 1.00 84.62 90 CYS A CA 1
ATOM 646 C C . CYS A 1 90 ? 26.272 -14.945 -3.778 1.00 84.62 90 CYS A C 1
ATOM 648 O O . CYS A 1 90 ? 27.214 -15.355 -3.104 1.00 84.62 90 CYS A O 1
ATOM 650 N N . GLY A 1 91 ? 25.163 -14.482 -3.190 1.00 84.38 91 GLY A N 1
ATOM 651 C CA . GLY A 1 91 ? 24.857 -14.560 -1.753 1.00 84.38 91 GLY A CA 1
ATOM 652 C C . GLY A 1 91 ? 25.672 -13.642 -0.829 1.00 84.38 91 GLY A C 1
ATOM 653 O O . GLY A 1 91 ? 25.267 -13.389 0.301 1.00 84.38 91 GLY A O 1
ATOM 654 N N . HIS A 1 92 ? 26.795 -13.093 -1.291 1.00 83.31 92 HIS A N 1
ATOM 655 C CA . HIS A 1 92 ? 27.735 -12.342 -0.444 1.00 83.31 92 HIS A CA 1
ATOM 656 C C . HIS A 1 92 ? 27.401 -10.854 -0.272 1.00 83.31 92 HIS A C 1
ATOM 658 O O . HIS A 1 92 ? 28.092 -10.148 0.459 1.00 83.31 92 HIS A O 1
ATOM 664 N N . ARG A 1 93 ? 26.362 -10.348 -0.943 1.00 82.56 93 ARG A N 1
ATOM 665 C CA . ARG A 1 93 ? 25.888 -8.970 -0.757 1.00 82.56 93 ARG A CA 1
ATOM 666 C C . ARG A 1 93 ? 24.373 -8.909 -0.831 1.00 82.56 93 ARG A C 1
ATOM 668 O O . ARG A 1 93 ? 23.754 -9.596 -1.644 1.00 82.56 93 ARG A O 1
ATOM 675 N N . SER A 1 94 ? 23.795 -8.066 0.008 1.00 88.06 94 SER A N 1
ATOM 676 C CA . SER A 1 94 ? 22.382 -7.714 -0.028 1.00 88.06 94 SER A CA 1
ATOM 677 C C . SER A 1 94 ? 22.238 -6.254 0.373 1.00 88.06 94 SER A C 1
ATOM 679 O O . SER A 1 94 ? 22.844 -5.832 1.355 1.00 88.06 94 SER A O 1
ATOM 681 N N . GLU A 1 95 ? 21.443 -5.494 -0.370 1.00 85.56 95 GLU A N 1
ATOM 682 C CA . GLU A 1 95 ? 21.231 -4.067 -0.131 1.00 85.56 95 GLU A CA 1
ATOM 683 C C . GLU A 1 95 ? 19.741 -3.727 -0.173 1.00 85.56 95 GLU A C 1
ATOM 685 O O . GLU A 1 95 ? 18.965 -4.353 -0.893 1.00 85.56 95 GLU A O 1
ATOM 690 N N . LYS A 1 96 ? 19.326 -2.744 0.631 1.00 85.69 96 LYS A N 1
ATOM 691 C CA . LYS A 1 96 ? 17.940 -2.273 0.689 1.00 85.69 96 LYS A CA 1
ATOM 692 C C . LYS A 1 96 ? 17.802 -1.012 -0.149 1.00 85.69 96 LYS A C 1
ATOM 694 O O . LYS A 1 96 ? 18.286 0.038 0.262 1.00 85.69 96 LYS A O 1
ATOM 699 N N . LEU A 1 97 ? 17.099 -1.104 -1.272 1.00 84.25 97 LEU A N 1
ATOM 700 C CA . LEU A 1 97 ? 16.833 0.026 -2.162 1.00 84.25 97 LEU A CA 1
ATOM 701 C C . LEU A 1 97 ? 15.327 0.316 -2.244 1.00 84.25 97 LEU A C 1
ATOM 703 O O . LEU A 1 97 ? 14.517 -0.581 -2.024 1.00 84.25 97 LEU A O 1
ATOM 707 N N . PRO A 1 98 ? 14.905 1.558 -2.529 1.00 84.62 98 PRO A N 1
ATOM 708 C CA . PRO A 1 98 ? 13.496 1.871 -2.737 1.00 84.62 98 PRO A CA 1
ATOM 709 C C . PRO A 1 98 ? 12.930 1.140 -3.961 1.00 84.62 98 PRO A C 1
ATOM 711 O O . PRO A 1 98 ? 13.609 0.919 -4.961 1.00 84.62 98 PRO A O 1
ATOM 714 N N . CYS A 1 99 ? 11.654 0.782 -3.887 1.00 84.88 99 CYS A N 1
ATOM 715 C CA . CYS A 1 99 ? 10.929 0.114 -4.955 1.00 84.88 99 CYS A CA 1
ATOM 716 C C . CYS A 1 99 ? 10.827 1.012 -6.202 1.00 84.88 99 CYS A C 1
ATOM 718 O O . CYS A 1 99 ? 10.090 1.997 -6.209 1.00 84.88 99 CYS A O 1
ATOM 720 N N . GLY A 1 100 ? 11.475 0.607 -7.298 1.00 73.38 100 GLY A N 1
ATOM 721 C CA . GLY A 1 100 ? 11.455 1.322 -8.584 1.00 73.38 100 GLY A CA 1
ATOM 722 C C . GLY A 1 100 ? 10.127 1.276 -9.356 1.00 73.38 100 GLY A C 1
ATOM 723 O O . GLY A 1 100 ? 10.024 1.855 -10.429 1.00 73.38 100 GLY A O 1
ATOM 724 N N . GLY A 1 101 ? 9.093 0.604 -8.837 1.00 63.06 101 GLY A N 1
ATOM 725 C CA . GLY A 1 101 ? 7.839 0.341 -9.560 1.00 63.06 101 GLY A CA 1
ATOM 726 C C . GLY A 1 101 ? 6.894 1.533 -9.781 1.00 63.06 101 GLY A C 1
ATOM 727 O O . GLY A 1 101 ? 5.741 1.325 -10.147 1.00 63.06 101 GLY A O 1
ATOM 728 N N . TYR A 1 102 ? 7.351 2.768 -9.560 1.00 50.06 102 TYR A N 1
ATOM 729 C CA . TYR A 1 102 ? 6.718 3.958 -10.133 1.00 50.06 102 TYR A CA 1
ATOM 730 C C . TYR A 1 102 ? 7.741 5.092 -10.254 1.00 50.06 102 TYR A C 1
ATOM 732 O O . TYR A 1 102 ? 7.778 6.019 -9.441 1.00 50.06 102 TYR A O 1
ATOM 740 N N . SER A 1 103 ? 8.593 4.995 -11.269 1.00 48.62 103 SER A N 1
ATOM 741 C CA . SER A 1 103 ? 9.254 6.156 -11.854 1.00 48.62 103 SER A CA 1
ATOM 742 C C . SER A 1 103 ? 8.257 6.806 -12.812 1.00 48.62 103 SER A C 1
ATOM 744 O O . SER A 1 103 ? 8.290 6.538 -14.008 1.00 48.62 103 SER A O 1
ATOM 746 N N . GLN A 1 104 ? 7.356 7.666 -12.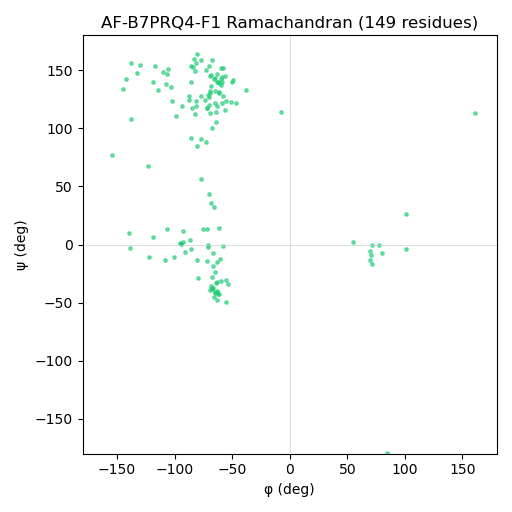328 1.00 50.03 104 GLN A N 1
ATOM 747 C CA . GLN A 1 104 ? 7.166 8.847 -13.162 1.00 50.03 104 GLN A CA 1
ATOM 748 C C . GLN A 1 104 ? 8.461 9.612 -13.028 1.00 50.03 104 GLN A C 1
ATOM 750 O O . GLN A 1 104 ? 8.834 9.973 -11.911 1.00 50.03 104 GLN A O 1
ATOM 755 N N . GLU A 1 105 ? 9.160 9.671 -14.162 1.00 42.34 105 GLU A N 1
ATOM 756 C CA . GLU A 1 105 ? 10.307 10.515 -14.461 1.00 42.34 105 GLU A CA 1
ATOM 757 C C . GLU A 1 105 ? 10.539 11.525 -13.333 1.00 42.34 105 GLU A C 1
ATOM 759 O O . GLU A 1 105 ? 9.664 12.370 -13.096 1.00 42.34 105 GLU A O 1
ATOM 764 N N . PRO A 1 106 ? 11.655 11.435 -12.584 1.00 41.53 106 PRO A N 1
ATOM 765 C CA . PRO A 1 106 ? 11.968 12.472 -11.617 1.00 41.53 106 PRO A CA 1
ATOM 766 C C . PRO A 1 106 ? 11.861 13.819 -12.331 1.00 41.53 106 PRO A C 1
ATOM 768 O O . PRO A 1 106 ? 12.259 13.934 -13.493 1.00 41.53 106 PRO A O 1
ATOM 771 N N . ALA A 1 107 ? 11.302 14.822 -11.645 1.00 43.78 107 ALA A N 1
ATOM 772 C CA . ALA A 1 107 ? 11.344 16.201 -12.112 1.00 43.78 107 ALA A CA 1
ATOM 773 C C . ALA A 1 107 ? 12.728 16.458 -12.749 1.00 43.78 107 ALA A C 1
ATOM 775 O O . ALA A 1 107 ? 13.729 16.043 -12.152 1.00 43.78 107 ALA A O 1
ATOM 776 N N . PRO A 1 108 ? 12.801 17.065 -13.949 1.00 43.72 108 PRO A N 1
ATOM 777 C CA . PRO A 1 108 ? 13.962 17.033 -14.852 1.00 43.72 108 PRO A CA 1
ATOM 778 C C . PRO A 1 108 ? 15.269 17.649 -14.310 1.00 43.72 108 PRO A C 1
ATOM 780 O O . PRO A 1 108 ? 16.201 17.893 -15.068 1.00 43.72 108 PRO A O 1
ATOM 783 N N . SER A 1 109 ? 15.380 17.914 -13.011 1.00 48.69 109 SER A N 1
ATOM 784 C CA . SER A 1 109 ? 16.513 18.574 -12.380 1.00 48.69 109 SER A CA 1
ATOM 785 C C . SER A 1 109 ? 17.518 17.652 -11.677 1.00 48.69 109 SER A C 1
ATOM 787 O O . SER A 1 109 ? 18.570 18.165 -11.301 1.00 48.69 109 SER A O 1
ATOM 789 N N . GLN A 1 110 ? 17.265 16.346 -11.457 1.00 49.44 110 GLN A N 1
ATOM 790 C CA . GLN A 1 110 ? 18.133 15.562 -10.541 1.00 49.44 110 GLN A CA 1
ATOM 791 C C . GLN A 1 110 ? 18.513 14.117 -10.929 1.00 49.44 110 GLN A C 1
ATOM 793 O O . GLN A 1 110 ? 19.157 13.440 -10.131 1.00 49.44 110 GLN A O 1
ATOM 798 N N . ALA A 1 111 ? 18.237 13.641 -12.146 1.00 43.41 111 ALA A N 1
ATOM 799 C CA . ALA A 1 111 ? 18.898 12.431 -12.652 1.00 43.41 111 ALA A CA 1
ATOM 800 C C . ALA A 1 111 ? 20.140 12.831 -13.471 1.00 43.41 111 ALA A C 1
ATOM 802 O O . ALA A 1 111 ? 19.986 13.524 -14.481 1.00 43.41 111 ALA A O 1
ATOM 803 N N . PRO A 1 112 ? 21.374 12.424 -13.108 1.00 48.09 112 PRO A N 1
ATOM 804 C CA . PRO A 1 112 ? 22.509 12.610 -13.997 1.00 48.09 112 PRO A CA 1
ATOM 805 C C . PRO A 1 112 ? 22.309 11.698 -15.215 1.00 48.09 112 PRO A C 1
ATOM 807 O O . PRO A 1 112 ? 22.582 10.502 -15.171 1.00 48.09 112 PRO A O 1
ATOM 810 N N . GLN A 1 113 ? 21.835 12.275 -16.322 1.00 53.47 113 GLN A N 1
ATOM 811 C CA . GLN A 1 113 ? 21.647 11.649 -17.643 1.00 53.47 113 GLN A CA 1
ATOM 812 C C . GLN A 1 113 ? 22.981 11.233 -18.315 1.00 53.47 113 GLN A C 1
ATOM 814 O O . GLN A 1 113 ? 23.152 11.326 -19.526 1.00 53.47 113 GLN A O 1
ATOM 819 N N . GLY A 1 114 ? 23.983 10.837 -17.529 1.00 54.91 114 GLY A N 1
ATOM 820 C CA . GLY A 1 114 ? 25.371 10.713 -17.960 1.00 54.91 114 GLY A CA 1
ATOM 821 C C . GLY A 1 114 ? 25.890 9.289 -18.104 1.00 54.91 114 GLY A C 1
ATOM 822 O O . GLY A 1 114 ? 26.942 9.126 -18.701 1.00 54.91 114 GLY A O 1
ATOM 823 N N . PHE A 1 115 ? 25.210 8.253 -17.603 1.00 59.81 115 PHE A N 1
ATOM 824 C CA . PHE A 1 115 ? 25.826 6.920 -17.468 1.00 59.81 115 PHE A CA 1
ATOM 825 C C . PHE A 1 115 ? 26.246 6.244 -18.788 1.00 59.81 115 PHE A C 1
ATOM 827 O O . PHE A 1 115 ? 27.080 5.347 -18.763 1.00 59.81 115 PHE A O 1
ATOM 834 N N . HIS A 1 116 ? 25.766 6.726 -19.940 1.00 64.12 116 HIS A N 1
ATOM 835 C CA . HIS A 1 116 ? 26.176 6.264 -21.275 1.00 64.12 116 HIS A CA 1
ATOM 836 C C . HIS A 1 116 ? 27.088 7.263 -22.029 1.00 64.12 116 HIS A C 1
ATOM 838 O O . HIS A 1 116 ? 27.273 7.165 -23.238 1.00 64.12 116 HIS A O 1
ATOM 844 N N . GLN A 1 117 ? 27.644 8.275 -21.356 1.00 64.19 117 GLN A N 1
ATOM 845 C CA . GLN A 1 117 ? 28.466 9.313 -22.003 1.00 64.19 117 GLN A CA 1
ATOM 846 C C . GLN A 1 117 ? 29.977 9.050 -21.942 1.00 64.19 117 GLN A C 1
ATOM 848 O O . GLN A 1 117 ? 30.762 9.867 -22.421 1.00 64.19 117 GLN A O 1
ATOM 853 N N . LEU A 1 118 ? 30.409 7.929 -21.360 1.00 67.88 118 LEU A N 1
ATOM 854 C CA . LEU A 1 118 ? 31.819 7.548 -21.372 1.00 67.88 118 LEU A CA 1
ATOM 855 C C . LEU A 1 118 ? 32.182 6.985 -22.747 1.00 67.88 118 LEU A C 1
ATOM 857 O O . LEU A 1 118 ? 31.535 6.061 -23.236 1.00 67.88 118 LEU A O 1
ATOM 861 N N . SER A 1 119 ? 33.239 7.513 -23.365 1.00 73.81 119 SER A N 1
ATOM 862 C CA . SER A 1 119 ? 33.780 6.894 -24.572 1.00 73.81 119 SER A CA 1
ATOM 863 C C . SER A 1 119 ? 34.332 5.507 -24.239 1.00 73.81 119 SER A C 1
ATOM 865 O O . SER A 1 119 ? 34.948 5.308 -23.188 1.00 73.81 119 SER A O 1
ATOM 867 N N . ALA A 1 120 ? 34.166 4.555 -25.162 1.00 72.50 120 ALA A N 1
ATOM 868 C CA . ALA A 1 120 ? 34.700 3.200 -25.012 1.00 72.50 120 ALA A CA 1
AT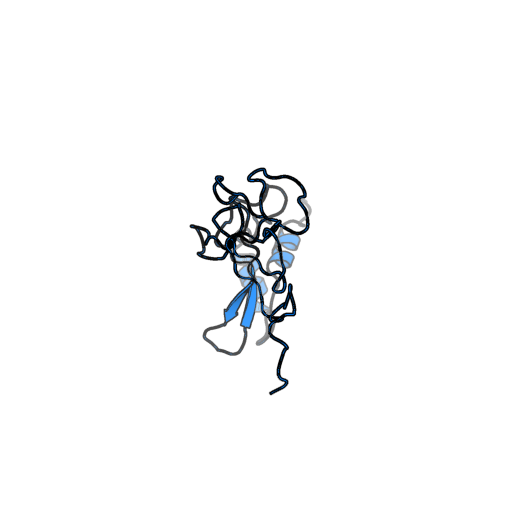OM 869 C C . ALA A 1 120 ? 36.209 3.206 -24.706 1.00 72.50 120 ALA A C 1
ATOM 871 O O . ALA A 1 120 ? 36.690 2.397 -23.920 1.00 72.50 120 ALA A O 1
ATOM 872 N N . SER A 1 121 ? 36.940 4.176 -25.262 1.00 71.12 121 SER A N 1
ATOM 873 C CA . SER A 1 121 ? 38.363 4.390 -25.001 1.00 71.12 121 SER A CA 1
ATOM 874 C C . SER A 1 121 ? 38.669 4.815 -23.563 1.00 71.12 121 SER A C 1
ATOM 876 O O . SER A 1 121 ? 39.575 4.257 -22.956 1.00 71.12 121 SER A O 1
ATOM 878 N N . LEU A 1 122 ? 37.914 5.760 -22.991 1.00 73.81 122 LEU A N 1
ATOM 879 C CA . LEU A 1 122 ? 38.147 6.247 -21.627 1.00 73.81 122 LEU A CA 1
ATOM 880 C C . LEU A 1 122 ? 37.802 5.175 -20.590 1.00 73.81 122 LEU A C 1
ATOM 882 O O . LEU A 1 122 ? 38.522 5.002 -19.608 1.00 73.81 122 LEU A O 1
ATOM 886 N N . LEU A 1 123 ? 36.723 4.430 -20.839 1.00 74.12 123 LEU A N 1
ATOM 887 C CA . LEU A 1 123 ? 36.352 3.286 -20.019 1.00 74.12 123 LEU A CA 1
ATOM 888 C C . LEU A 1 123 ? 37.430 2.193 -20.082 1.00 74.12 123 LEU A C 1
ATOM 890 O O . LEU A 1 123 ? 37.870 1.719 -19.040 1.00 74.12 123 LEU A O 1
ATOM 894 N N . ALA A 1 124 ? 37.903 1.842 -21.283 1.00 77.00 124 ALA A N 1
ATOM 895 C CA . ALA A 1 124 ? 38.937 0.826 -21.471 1.00 77.00 124 ALA A CA 1
ATOM 896 C C . ALA A 1 124 ? 40.261 1.193 -20.786 1.00 77.00 124 ALA A C 1
ATOM 898 O O . ALA A 1 124 ? 40.851 0.343 -20.125 1.00 77.00 124 ALA A O 1
ATOM 899 N N . SER A 1 125 ? 40.704 2.450 -20.889 1.00 76.44 125 SER A N 1
ATOM 900 C CA . SER A 1 125 ? 41.907 2.915 -20.191 1.00 76.44 125 SER A CA 1
ATOM 901 C C . SER A 1 125 ? 41.757 2.824 -18.677 1.00 76.44 125 SER A C 1
ATOM 903 O O . SER A 1 125 ? 42.669 2.347 -18.013 1.00 76.44 125 SER A O 1
ATOM 905 N N . LYS A 1 126 ? 40.598 3.209 -18.126 1.00 74.62 126 LYS A N 1
ATOM 906 C CA . LYS A 1 126 ? 40.387 3.156 -16.677 1.00 74.62 126 LYS A CA 1
ATOM 907 C C . LYS A 1 126 ? 40.328 1.725 -16.149 1.00 74.62 126 LYS A C 1
ATOM 909 O O . LYS A 1 126 ? 40.825 1.474 -15.061 1.00 74.62 126 LYS A O 1
ATOM 914 N N . ILE A 1 127 ? 39.758 0.792 -16.918 1.00 75.56 127 ILE A N 1
ATOM 915 C CA . ILE A 1 127 ? 39.662 -0.629 -16.544 1.00 75.56 127 ILE A CA 1
ATOM 916 C C . ILE A 1 127 ? 41.043 -1.287 -16.429 1.00 75.56 127 ILE A C 1
ATOM 918 O O . ILE A 1 127 ? 41.223 -2.153 -15.579 1.00 75.56 127 ILE A O 1
ATOM 922 N N . GLN A 1 128 ? 42.022 -0.866 -17.234 1.00 75.56 128 GLN A N 1
ATOM 923 C CA . GLN A 1 128 ? 43.389 -1.405 -17.176 1.00 75.56 128 GLN A CA 1
ATOM 924 C C . GLN A 1 128 ? 44.102 -1.101 -15.851 1.00 75.56 128 GLN A C 1
ATOM 926 O O . GLN A 1 128 ? 45.019 -1.826 -15.475 1.00 75.56 128 GLN A O 1
ATOM 931 N N . GLU A 1 129 ? 43.684 -0.048 -15.146 1.00 70.38 129 GLU A N 1
ATOM 932 C CA . GLU A 1 129 ? 44.276 0.386 -13.877 1.00 70.38 129 GLU A CA 1
ATOM 933 C C . GLU A 1 129 ? 43.598 -0.248 -12.648 1.00 70.38 129 GLU A C 1
ATOM 935 O O . GLU A 1 129 ? 44.065 -0.053 -11.529 1.00 70.38 129 GLU A O 1
ATOM 940 N N . ILE A 1 130 ? 42.496 -0.989 -12.825 1.00 75.25 130 ILE A N 1
ATOM 941 C CA . ILE A 1 130 ? 41.727 -1.576 -11.718 1.00 75.25 130 ILE A CA 1
ATOM 942 C C . ILE A 1 130 ? 42.396 -2.876 -11.269 1.00 75.25 130 ILE A C 1
ATOM 944 O O . ILE A 1 130 ? 42.480 -3.839 -12.034 1.00 75.25 130 ILE A O 1
ATOM 948 N N . GLN A 1 131 ? 42.823 -2.938 -10.009 1.00 80.56 131 GLN A N 1
ATOM 949 C CA . GLN A 1 131 ? 43.316 -4.179 -9.412 1.00 80.56 131 GLN A CA 1
ATOM 950 C C . GLN A 1 131 ? 42.163 -5.054 -8.898 1.00 80.56 131 GLN A C 1
ATOM 952 O O . GLN A 1 131 ? 41.047 -4.595 -8.643 1.00 80.56 131 GLN A O 1
ATOM 957 N N . LEU A 1 132 ? 42.439 -6.350 -8.724 1.00 72.88 132 LEU A N 1
ATOM 958 C CA . LEU A 1 132 ? 41.477 -7.316 -8.189 1.00 72.88 132 LEU A CA 1
ATOM 959 C C . LEU A 1 132 ? 40.955 -6.875 -6.813 1.00 72.88 132 LEU A C 1
ATOM 961 O O . LEU A 1 132 ? 41.701 -6.838 -5.838 1.00 72.88 132 LEU A O 1
ATOM 965 N N . GLY A 1 133 ? 39.652 -6.591 -6.746 1.00 74.69 133 GLY A N 1
ATOM 966 C CA . GLY A 1 133 ? 38.954 -6.204 -5.517 1.00 74.69 133 GLY A CA 1
ATOM 967 C C . GLY A 1 133 ? 38.685 -4.705 -5.368 1.00 74.69 133 GLY A C 1
ATOM 968 O O . GLY A 1 133 ? 37.996 -4.323 -4.425 1.00 74.69 133 GLY A O 1
ATOM 969 N N . GLU A 1 134 ? 39.158 -3.863 -6.288 1.00 73.25 134 GLU A N 1
ATOM 970 C CA . GLU A 1 134 ? 38.805 -2.441 -6.309 1.00 73.25 134 GLU A CA 1
ATOM 971 C C . GLU A 1 134 ? 37.446 -2.187 -6.984 1.00 73.25 134 GLU A C 1
ATOM 973 O O . GLU A 1 134 ? 37.019 -2.905 -7.891 1.00 73.25 134 GLU A O 1
ATOM 978 N N . SER A 1 135 ? 36.753 -1.136 -6.540 1.00 75.12 135 SER A N 1
ATOM 979 C CA . SER A 1 135 ? 35.488 -0.667 -7.113 1.00 75.12 135 SER A CA 1
ATOM 980 C C . SER A 1 135 ? 35.642 0.756 -7.630 1.00 75.12 135 SER A C 1
ATOM 982 O O . SER A 1 135 ? 36.253 1.585 -6.958 1.00 75.12 135 SER A O 1
ATOM 984 N N . VAL A 1 136 ? 35.045 1.062 -8.781 1.00 72.44 136 VAL A N 1
ATOM 985 C CA . VAL A 1 136 ? 35.137 2.389 -9.402 1.00 72.44 136 VAL A CA 1
ATOM 986 C C . VAL A 1 136 ? 33.770 3.060 -9.430 1.00 72.44 136 VAL A C 1
ATOM 988 O O . VAL A 1 136 ? 32.782 2.457 -9.847 1.00 72.44 136 VAL A O 1
ATOM 991 N N . ASP A 1 137 ? 33.730 4.328 -9.017 1.00 72.25 137 ASP A N 1
ATOM 992 C CA . ASP A 1 137 ? 32.542 5.170 -9.119 1.00 72.25 137 ASP A CA 1
ATOM 993 C C . ASP A 1 137 ? 32.424 5.777 -10.527 1.00 72.25 137 ASP A C 1
ATOM 995 O O . ASP A 1 137 ? 33.221 6.616 -10.959 1.00 72.25 137 ASP A O 1
ATOM 999 N N . ILE A 1 138 ? 31.402 5.338 -11.260 1.00 68.94 138 ILE A N 1
ATOM 1000 C CA . ILE A 1 138 ? 31.146 5.767 -12.641 1.00 68.94 138 ILE A CA 1
ATOM 1001 C C . ILE A 1 138 ? 30.736 7.254 -12.689 1.00 68.94 138 ILE A C 1
ATOM 1003 O O . ILE A 1 138 ? 31.010 7.942 -13.676 1.00 68.94 138 ILE A O 1
ATOM 1007 N N . GLY A 1 139 ? 30.131 7.790 -11.621 1.00 70.69 139 GLY A N 1
ATOM 1008 C CA . GLY A 1 139 ? 29.754 9.202 -11.519 1.00 70.69 139 GLY A CA 1
ATOM 1009 C C . GLY A 1 139 ? 30.968 10.134 -11.503 1.00 70.69 139 GLY A C 1
ATOM 1010 O O . GLY A 1 139 ? 30.994 11.141 -12.217 1.00 70.69 139 GLY A O 1
ATOM 1011 N N . GLN A 1 140 ? 32.014 9.760 -10.766 1.00 66.88 140 GLN A N 1
ATOM 1012 C CA . GLN A 1 140 ? 33.274 10.496 -10.698 1.00 66.88 140 GLN A CA 1
ATOM 1013 C C . GLN A 1 140 ? 34.019 10.477 -12.043 1.00 66.88 140 GLN A C 1
ATOM 1015 O O . GLN A 1 140 ? 34.560 11.501 -12.463 1.00 66.88 140 GLN A O 1
ATOM 1020 N N . MET A 1 141 ? 33.979 9.357 -12.776 1.00 68.19 141 MET A N 1
ATOM 1021 C CA . MET A 1 141 ? 34.555 9.269 -14.127 1.00 68.19 141 MET A CA 1
ATOM 1022 C C . MET A 1 141 ? 33.874 10.213 -15.126 1.00 68.19 141 MET A C 1
ATOM 1024 O O . MET A 1 141 ? 34.540 10.845 -15.947 1.00 68.19 141 MET A O 1
ATOM 1028 N N . LEU A 1 142 ? 32.548 10.335 -15.052 1.00 70.25 142 LEU A N 1
ATOM 1029 C CA . LEU A 1 142 ? 31.773 11.224 -15.918 1.00 70.25 142 LEU A CA 1
ATOM 1030 C C . LEU A 1 142 ? 32.046 12.703 -15.641 1.00 70.25 142 LEU A C 1
ATOM 1032 O O . LEU A 1 142 ? 32.105 13.504 -16.577 1.00 70.25 142 LEU A O 1
ATOM 1036 N N . ALA A 1 143 ? 32.240 13.069 -14.374 1.00 66.88 143 ALA A N 1
ATOM 1037 C CA . ALA A 1 143 ? 32.587 14.433 -13.988 1.00 66.88 143 ALA A CA 1
ATOM 1038 C C . ALA A 1 143 ? 33.948 14.862 -14.567 1.00 66.88 143 ALA A C 1
ATOM 1040 O O . ALA A 1 143 ? 34.077 15.970 -15.087 1.00 66.88 143 ALA A O 1
ATOM 1041 N N . LEU A 1 144 ? 34.935 13.961 -14.556 1.00 66.44 144 LEU A N 1
ATOM 1042 C CA . LEU A 1 144 ? 36.272 14.204 -15.108 1.00 66.44 144 LEU A CA 1
ATOM 1043 C C . LEU A 1 144 ? 36.255 14.356 -16.637 1.00 66.44 144 LEU A C 1
ATOM 1045 O O . LEU A 1 144 ? 36.940 15.224 -17.177 1.00 66.44 144 LEU A O 1
ATOM 1049 N N . ALA A 1 145 ? 35.436 13.568 -17.342 1.00 63.75 145 ALA A N 1
ATOM 1050 C CA . ALA A 1 145 ? 35.301 13.656 -18.798 1.00 63.75 145 ALA A CA 1
ATOM 1051 C C . ALA A 1 145 ? 34.740 15.013 -19.268 1.00 63.75 145 ALA A C 1
ATOM 1053 O O . ALA A 1 145 ? 35.117 15.504 -20.333 1.00 63.75 145 ALA A O 1
ATOM 1054 N N . ARG A 1 146 ? 33.869 15.640 -18.466 1.00 62.03 146 ARG A N 1
ATOM 1055 C CA . ARG A 1 146 ? 33.266 16.955 -18.753 1.00 62.03 146 ARG A CA 1
ATOM 1056 C C . ARG A 1 146 ? 34.183 18.141 -18.420 1.00 62.03 146 ARG A C 1
ATOM 1058 O O . ARG A 1 146 ? 33.897 19.249 -18.855 1.00 62.03 146 ARG A O 1
ATOM 1065 N N . ALA A 1 147 ? 35.276 17.926 -17.685 1.00 59.47 147 ALA A N 1
ATOM 1066 C CA . ALA A 1 147 ? 36.152 18.983 -17.173 1.00 59.47 147 ALA A CA 1
ATOM 1067 C C . ALA A 1 147 ? 37.347 19.340 -18.085 1.00 59.47 147 ALA A C 1
ATOM 1069 O O . ALA A 1 147 ? 38.249 20.054 -17.648 1.00 59.47 147 ALA A O 1
ATOM 1070 N N . ARG A 1 148 ? 37.402 18.869 -19.343 1.00 55.16 148 ARG A N 1
ATOM 1071 C CA . ARG A 1 148 ? 38.490 19.255 -20.263 1.00 55.16 148 ARG A CA 1
ATOM 1072 C C . ARG A 1 148 ? 38.350 20.731 -20.672 1.00 55.16 148 ARG A C 1
ATOM 1074 O O . ARG A 1 148 ? 37.346 21.067 -21.297 1.00 55.16 148 ARG A O 1
ATOM 1081 N N . PRO A 1 149 ? 39.340 21.599 -20.392 1.00 51.34 149 PRO A N 1
ATOM 1082 C CA . PRO A 1 149 ? 39.338 22.951 -20.927 1.00 51.34 149 PRO A CA 1
ATOM 1083 C C . PRO A 1 149 ? 39.577 22.897 -22.439 1.00 51.34 149 PRO A C 1
ATOM 1085 O O . PRO A 1 149 ? 40.500 22.226 -22.912 1.00 51.34 149 PRO A O 1
ATOM 1088 N N . SER A 1 150 ? 38.726 23.597 -23.187 1.00 54.81 150 SER A N 1
ATOM 1089 C CA . SER A 1 150 ? 38.948 23.918 -24.594 1.00 54.81 150 SER A CA 1
ATOM 1090 C C . SER A 1 150 ? 40.290 24.634 -24.725 1.00 54.81 150 SER A C 1
ATOM 1092 O O . SER A 1 150 ? 40.522 25.633 -24.043 1.00 54.81 150 SER A O 1
ATOM 1094 N N . ARG A 1 151 ? 41.180 24.085 -25.551 1.00 43.84 151 ARG A N 1
ATOM 1095 C CA . ARG A 1 151 ? 42.415 24.754 -25.957 1.00 43.84 151 ARG A CA 1
ATOM 1096 C C . ARG A 1 151 ? 42.128 25.703 -27.109 1.00 43.84 151 ARG A C 1
ATOM 1098 O O . ARG A 1 151 ? 41.298 25.317 -27.962 1.00 43.84 151 ARG A O 1
#

Radius of gyration: 27.05 Å; Cα contacts (8 Å, |Δi|>4): 167; chains: 1; bounding box: 67×41×64 Å

pLDDT: mean 73.25, std 13.36, range [41.53, 88.88]

Mean predicted aligned error: 16.01 Å

Sequence (151 aa):
RKAVPCFLEGLSCGLSCQRELPCGQHRCQQTCHLGPCTPAQQEGGERKGCGQRCTTPRAGCGHPCGEPCHPGRECPATSCKTLVSISCDCGHRSEKLPCGGYSQEPAPSQAPQGFHQLSASLLASKIQEIQLGESVDIGQMLALARARPSR

Secondary structure (DSSP, 8-state):
-PPPPTT-TT---SSB--PBPTTSS-B--SBS-SS----TT--S-S----SSBP-PBPTTT--B--SBP-TTSPPP-PPP-PEEEEE-TTSS-EEEEE--TT-----TTSS-TTTT-S-HHHHHHHHHT--TT----HHHHHHHHHTPPP-

Foldseek 3Di:
DDDDDPPDPWDFPQAACQPADLLNQGGGRDGRGPDDRQQPPDPDPDNDFSQDFAQQQDPQQGGGLRDTGDRPDDRDLDFAQDWDWDADPVRPDIDTDGDPSRPPPPDPPDDPPQLPVDDPVLVVVVVVVDDPPDDDDSVVSRVVVVPDDDD

InterPro domains:
  IPR000967 Zinc finger, NF-X1-type [PF01422] (23-39)
  IPR000967 Zinc finger, NF-X1-type [PF01422] (61-80)
  IPR000967 Zinc finger, NF-X1-type [SM00438] (23-56)
  IPR000967 Zinc finger, NF-X1-type [SM00438] (61-82)
  IPR034078 Transcription factor NFX1 family [PTHR12360] (2-118)

Organism: Ixodes scapularis (NCBI:txid6945)

Nearest PDB structures (foldseek):
  7a5k-assembly1_a3  TM=1.577E-01  e=2.845E+00  Homo sapiens
  7a5i-assembly1_a3  TM=2.101E-01  e=8.992E+00  Homo sapiens

Solvent-accessible surface area (backbone atoms only — not comparable to full-atom values): 10049 Å² total; per-residue (Å²): 135,84,86,77,68,94,81,58,84,80,75,54,82,72,43,66,48,56,49,74,28,83,44,78,80,52,55,34,78,50,59,33,67,84,77,80,73,61,38,98,84,51,95,63,102,60,69,59,44,55,68,46,59,31,66,57,57,36,92,66,64,61,47,54,61,63,44,65,31,54,54,98,55,80,80,76,95,62,63,44,80,54,69,42,76,52,64,46,93,83,67,85,48,70,46,76,42,64,39,74,50,40,70,71,72,71,68,96,83,75,74,80,92,48,91,83,70,70,52,72,66,61,50,51,59,54,56,74,72,60,56,96,89,68,84,83,65,67,68,62,55,53,55,57,69,71,64,67,78,85,127